Protein AF-A0A4Q3A2A8-F1 (afdb_monomer_lite)

Structure (mmCIF, N/CA/C/O backbone):
data_AF-A0A4Q3A2A8-F1
#
_entry.id   AF-A0A4Q3A2A8-F1
#
loop_
_atom_site.group_PDB
_atom_site.id
_atom_site.type_symbol
_atom_site.label_atom_id
_atom_site.label_alt_id
_atom_site.label_comp_id
_atom_site.label_asym_id
_atom_site.label_entity_id
_atom_site.label_seq_id
_atom_site.pdbx_PDB_ins_code
_atom_site.Cartn_x
_atom_site.Cartn_y
_atom_site.Cartn_z
_atom_site.occupancy
_atom_site.B_iso_or_equiv
_atom_site.auth_seq_id
_atom_site.auth_comp_id
_atom_site.auth_asym_id
_atom_site.auth_atom_id
_atom_site.pdbx_PDB_model_num
ATOM 1 N N . MET A 1 1 ? -3.843 -9.693 12.548 1.00 7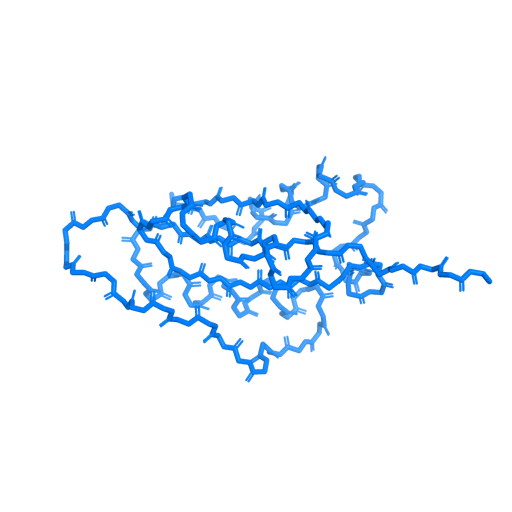7.81 1 MET A N 1
ATOM 2 C CA . MET A 1 1 ? -3.333 -8.321 12.338 1.00 77.81 1 MET A CA 1
ATOM 3 C C . MET A 1 1 ? -2.497 -8.374 11.075 1.00 77.81 1 MET A C 1
ATOM 5 O O . MET A 1 1 ? -1.758 -9.340 10.947 1.00 77.81 1 MET A O 1
ATOM 9 N N . ILE A 1 2 ? -2.699 -7.458 10.126 1.00 90.25 2 ILE A N 1
ATOM 10 C CA . ILE A 1 2 ? -1.938 -7.467 8.868 1.00 90.25 2 ILE A CA 1
ATOM 11 C C . ILE A 1 2 ? -0.455 -7.207 9.152 1.00 90.25 2 ILE A C 1
ATOM 13 O O . ILE A 1 2 ? -0.149 -6.394 10.017 1.00 90.25 2 ILE A O 1
ATOM 17 N N . THR A 1 3 ? 0.450 -7.891 8.461 1.00 93.06 3 THR A N 1
ATOM 18 C CA . THR A 1 3 ? 1.899 -7.692 8.596 1.00 93.06 3 THR A CA 1
ATOM 19 C C . THR A 1 3 ? 2.507 -7.117 7.320 1.00 93.06 3 THR A C 1
ATOM 21 O O . THR A 1 3 ? 1.897 -7.159 6.249 1.00 93.06 3 THR A O 1
ATOM 24 N N . LEU A 1 4 ? 3.741 -6.615 7.415 1.00 91.38 4 LEU A N 1
ATOM 25 C CA . LEU A 1 4 ? 4.532 -6.194 6.257 1.00 91.38 4 LEU A CA 1
ATOM 26 C C . LEU A 1 4 ? 4.607 -7.295 5.186 1.00 91.38 4 LEU A C 1
ATOM 28 O O . LEU A 1 4 ? 4.399 -7.023 4.007 1.00 91.38 4 LEU A O 1
ATOM 32 N N . THR A 1 5 ? 4.845 -8.542 5.596 1.00 92.06 5 THR A N 1
ATOM 33 C CA . THR A 1 5 ? 4.942 -9.691 4.687 1.00 92.06 5 THR A CA 1
ATOM 34 C C . THR A 1 5 ? 3.646 -9.923 3.916 1.00 92.06 5 THR A C 1
ATOM 36 O O . THR A 1 5 ? 3.693 -10.171 2.713 1.00 92.06 5 THR A O 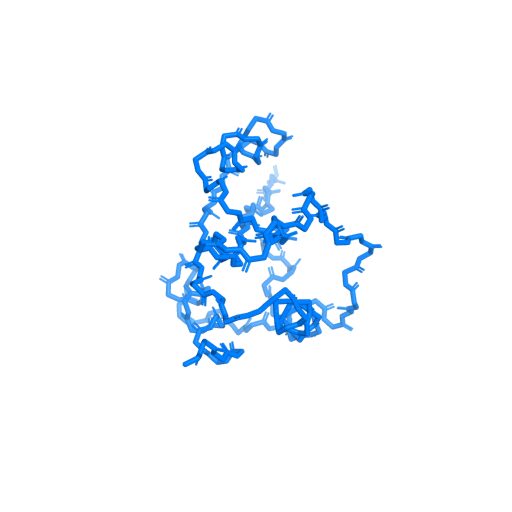1
ATOM 39 N N . ASP A 1 6 ? 2.487 -9.791 4.568 1.00 92.50 6 ASP A N 1
ATOM 40 C CA . ASP A 1 6 ? 1.188 -9.928 3.897 1.00 92.50 6 ASP A CA 1
ATOM 41 C C . ASP A 1 6 ? 1.006 -8.864 2.806 1.00 92.50 6 ASP A C 1
ATOM 43 O O . ASP A 1 6 ? 0.523 -9.157 1.710 1.00 92.50 6 ASP A O 1
ATOM 47 N N . VAL A 1 7 ? 1.427 -7.629 3.092 1.00 92.06 7 VAL A N 1
ATOM 48 C CA . VAL A 1 7 ? 1.361 -6.522 2.135 1.00 92.06 7 VAL A CA 1
ATOM 49 C C . VAL A 1 7 ? 2.308 -6.751 0.963 1.00 92.06 7 VAL A C 1
ATOM 51 O O . VAL A 1 7 ? 1.881 -6.648 -0.187 1.00 92.06 7 VAL A O 1
ATOM 54 N N . LEU A 1 8 ? 3.565 -7.114 1.228 1.00 91.31 8 LEU A N 1
ATOM 55 C CA . LEU A 1 8 ? 4.555 -7.378 0.183 1.00 91.31 8 LEU A CA 1
ATOM 56 C C . LEU A 1 8 ? 4.134 -8.543 -0.717 1.00 91.31 8 LEU A C 1
ATOM 58 O O . LEU A 1 8 ? 4.175 -8.406 -1.938 1.00 91.31 8 LEU A O 1
ATOM 62 N N . HIS A 1 9 ? 3.641 -9.644 -0.144 1.00 91.31 9 HIS A N 1
ATOM 63 C CA . HIS A 1 9 ? 3.115 -10.764 -0.926 1.00 91.31 9 HIS A CA 1
ATOM 64 C C . HIS A 1 9 ? 1.939 -10.348 -1.808 1.00 91.31 9 HIS A C 1
ATOM 66 O O . HIS A 1 9 ? 1.853 -10.770 -2.961 1.00 91.31 9 HIS A O 1
ATOM 72 N N . LYS A 1 10 ? 1.032 -9.506 -1.303 1.00 92.44 10 LYS A N 1
ATOM 73 C CA . LYS A 1 10 ? -0.106 -9.027 -2.092 1.00 92.44 10 LYS A CA 1
ATOM 74 C C . LYS A 1 10 ? 0.337 -8.108 -3.229 1.00 92.44 10 LYS A C 1
ATOM 76 O O . LYS A 1 10 ? -0.199 -8.223 -4.330 1.00 92.44 10 LYS A O 1
ATOM 81 N N .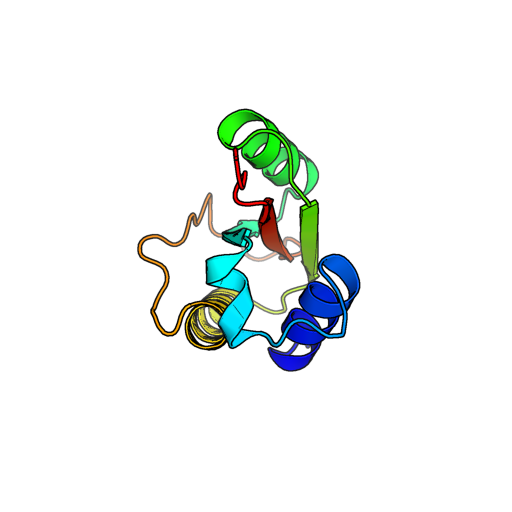 ILE A 1 11 ? 1.322 -7.241 -2.988 1.00 90.75 11 ILE A N 1
ATOM 82 C CA . ILE A 1 11 ? 1.943 -6.418 -4.033 1.00 90.75 11 ILE A CA 1
ATOM 83 C C . ILE A 1 11 ? 2.544 -7.325 -5.107 1.00 90.75 11 ILE A C 1
ATOM 85 O O . ILE A 1 11 ? 2.181 -7.190 -6.269 1.00 90.75 11 ILE A O 1
ATOM 89 N N . GLN A 1 12 ? 3.383 -8.294 -4.734 1.00 89.69 12 GLN A N 1
ATOM 90 C CA . GLN A 1 12 ? 4.016 -9.223 -5.679 1.00 89.69 12 GLN A CA 1
ATOM 91 C C . GLN A 1 12 ? 2.993 -10.043 -6.468 1.00 89.69 12 GLN A C 1
ATOM 93 O O . GLN A 1 12 ? 3.105 -10.162 -7.682 1.00 89.69 12 GLN A O 1
ATOM 98 N N . ALA A 1 13 ? 1.937 -10.536 -5.820 1.00 90.31 13 ALA A N 1
ATOM 99 C CA . ALA A 1 13 ? 0.847 -11.228 -6.507 1.00 90.31 13 ALA A CA 1
ATOM 100 C C . ALA A 1 13 ? 0.119 -10.342 -7.536 1.00 90.31 13 ALA A C 1
ATOM 102 O O . ALA A 1 13 ? -0.522 -10.862 -8.444 1.00 90.31 13 ALA A O 1
ATOM 103 N N . THR A 1 14 ? 0.205 -9.019 -7.385 1.00 88.56 14 THR A N 1
ATOM 104 C CA . THR A 1 14 ? -0.445 -8.037 -8.260 1.00 88.56 14 THR A CA 1
ATOM 105 C C . THR A 1 14 ? 0.463 -7.607 -9.408 1.00 88.56 14 THR A C 1
ATOM 107 O O . THR A 1 14 ? 0.008 -7.532 -10.544 1.00 88.56 14 THR A O 1
ATOM 110 N N . VAL A 1 15 ? 1.738 -7.321 -9.127 1.00 84.94 15 VAL A N 1
ATOM 111 C CA . VAL A 1 15 ? 2.674 -6.781 -10.129 1.00 84.94 15 VAL A CA 1
ATOM 112 C C . VAL A 1 15 ? 3.503 -7.850 -10.839 1.00 84.94 15 VAL A C 1
ATOM 114 O O . VAL A 1 15 ? 4.026 -7.588 -11.918 1.00 84.94 15 VAL A O 1
ATOM 117 N N . GLY A 1 16 ? 3.630 -9.038 -10.248 1.00 85.44 16 GLY A N 1
ATOM 118 C CA . GLY A 1 16 ? 4.436 -10.149 -10.747 1.00 85.44 16 GLY A CA 1
ATOM 119 C C . GLY A 1 16 ? 5.220 -10.824 -9.610 1.00 85.44 16 GLY A C 1
ATOM 120 O O . GLY A 1 16 ? 5.972 -10.138 -8.913 1.00 85.44 16 GLY A O 1
ATOM 121 N N . PRO A 1 17 ? 5.086 -12.151 -9.411 1.00 80.56 17 PRO A N 1
ATOM 122 C CA . PRO A 1 17 ? 5.727 -12.859 -8.297 1.00 80.56 17 PRO A CA 1
ATOM 123 C C . PRO A 1 17 ? 7.260 -12.861 -8.387 1.00 80.56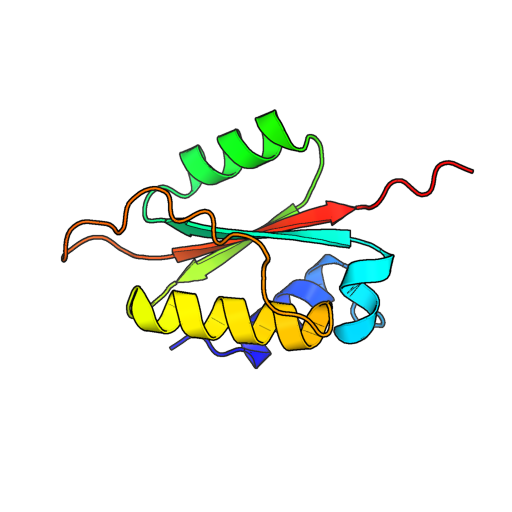 17 PRO A C 1
ATOM 125 O O . PRO A 1 17 ? 7.933 -12.939 -7.362 1.00 80.56 17 PRO A O 1
ATOM 128 N N . ASP A 1 18 ? 7.807 -12.724 -9.595 1.00 83.75 18 ASP A N 1
ATOM 129 C CA . ASP A 1 18 ? 9.249 -12.670 -9.855 1.00 83.75 18 ASP A CA 1
ATOM 130 C C . ASP A 1 18 ? 9.862 -11.279 -9.634 1.00 83.75 18 ASP A C 1
ATOM 132 O O . ASP A 1 18 ? 11.079 -11.120 -9.726 1.00 83.75 18 ASP A O 1
ATOM 136 N N . ILE A 1 19 ? 9.048 -10.258 -9.337 1.00 81.31 19 ILE A N 1
ATOM 137 C CA . ILE A 1 19 ? 9.543 -8.912 -9.046 1.00 81.31 19 ILE A CA 1
ATOM 138 C C . ILE A 1 19 ? 9.889 -8.844 -7.552 1.00 81.31 19 ILE A C 1
ATOM 140 O O . ILE A 1 19 ? 8.997 -8.895 -6.694 1.00 81.31 19 ILE A O 1
ATOM 144 N N . PRO A 1 20 ? 11.175 -8.716 -7.186 1.00 84.44 20 PRO A N 1
ATOM 145 C CA . PRO A 1 20 ? 11.546 -8.516 -5.794 1.00 84.44 20 PRO A CA 1
ATOM 146 C C . PRO A 1 20 ? 11.064 -7.138 -5.318 1.00 84.44 20 PRO A C 1
ATOM 148 O O . PRO A 1 20 ? 11.098 -6.157 -6.063 1.00 84.44 20 PRO A O 1
ATOM 151 N N . ALA A 1 21 ? 10.634 -7.053 -4.056 1.00 82.12 21 ALA A N 1
ATOM 152 C CA . ALA A 1 21 ? 10.023 -5.844 -3.497 1.00 82.12 21 ALA A CA 1
ATOM 153 C C . ALA A 1 21 ? 10.881 -4.580 -3.691 1.00 82.12 21 ALA A C 1
ATOM 155 O O . ALA A 1 21 ? 10.351 -3.530 -4.037 1.00 82.12 21 ALA A O 1
ATOM 156 N N . ASN A 1 22 ? 12.204 -4.693 -3.557 1.00 81.88 22 ASN A N 1
ATOM 157 C CA . ASN A 1 22 ? 13.150 -3.585 -3.717 1.00 81.88 22 ASN A CA 1
ATOM 158 C C . ASN A 1 22 ? 13.285 -3.045 -5.155 1.00 81.88 22 ASN A C 1
ATOM 160 O O . ASN A 1 22 ? 13.858 -1.976 -5.346 1.00 81.88 22 ASN A O 1
ATOM 164 N N . HIS A 1 23 ? 12.774 -3.761 -6.158 1.00 84.06 23 HIS A N 1
ATOM 165 C CA . HIS A 1 23 ? 12.705 -3.294 -7.545 1.00 84.06 23 HIS A CA 1
ATOM 166 C C . HIS A 1 23 ? 11.343 -2.678 -7.886 1.00 84.06 23 HIS A C 1
ATOM 168 O O . HIS A 1 23 ? 11.165 -2.162 -8.989 1.00 84.06 23 HIS A O 1
ATOM 174 N N . LEU A 1 24 ? 10.387 -2.675 -6.948 1.00 84.62 24 LEU A N 1
ATOM 175 C CA . LEU A 1 24 ? 9.054 -2.130 -7.180 1.00 84.62 24 LEU A CA 1
ATOM 176 C C . LEU A 1 24 ? 9.114 -0.654 -7.583 1.00 84.62 24 LEU A C 1
ATOM 178 O O . LEU A 1 24 ? 8.467 -0.280 -8.550 1.00 84.62 24 LEU A O 1
ATOM 182 N N . ASN A 1 25 ? 9.929 0.166 -6.911 1.00 84.69 25 ASN A N 1
ATOM 183 C CA . ASN A 1 25 ? 10.031 1.603 -7.202 1.00 84.69 25 ASN A CA 1
ATOM 184 C C . ASN A 1 25 ? 10.676 1.924 -8.569 1.00 84.69 25 ASN A C 1
ATOM 186 O O . ASN A 1 25 ? 10.608 3.061 -9.025 1.00 84.69 25 ASN A O 1
ATOM 190 N N . ALA A 1 26 ? 11.304 0.944 -9.230 1.00 84.62 26 ALA A N 1
ATOM 191 C CA . ALA A 1 26 ? 11.803 1.107 -10.597 1.00 84.62 26 ALA A CA 1
ATOM 192 C C . ALA A 1 26 ? 10.699 0.925 -11.653 1.00 84.62 26 ALA A C 1
ATOM 194 O O . ALA A 1 26 ? 10.828 1.429 -12.764 1.00 84.62 26 ALA A O 1
ATOM 195 N N . LEU A 1 27 ? 9.634 0.194 -11.311 1.00 87.12 27 LEU A N 1
ATOM 196 C CA . LEU A 1 27 ? 8.564 -0.201 -12.231 1.00 87.12 27 LEU A CA 1
ATOM 197 C C . LEU A 1 27 ? 7.227 0.468 -11.901 1.00 87.12 27 LEU A C 1
ATOM 199 O O . LEU A 1 27 ? 6.395 0.671 -12.780 1.00 87.12 27 LEU A O 1
ATOM 203 N N . TYR A 1 28 ? 7.011 0.810 -10.634 1.00 88.38 28 TYR A N 1
ATOM 204 C CA . TYR A 1 28 ? 5.765 1.351 -10.120 1.00 88.38 28 TYR A CA 1
ATOM 205 C C . TYR A 1 28 ? 6.039 2.491 -9.150 1.00 88.38 28 TYR A C 1
ATOM 207 O O . TYR A 1 28 ? 6.816 2.367 -8.202 1.00 88.38 28 TYR A O 1
ATOM 215 N N . ARG A 1 29 ? 5.293 3.580 -9.311 1.00 86.88 29 ARG A N 1
ATOM 216 C CA . ARG A 1 29 ? 5.101 4.551 -8.237 1.00 86.88 29 ARG A CA 1
ATOM 217 C C . ARG A 1 29 ? 4.032 4.003 -7.315 1.00 86.88 29 ARG A C 1
ATOM 219 O O . ARG A 1 29 ? 2.956 3.635 -7.777 1.00 86.88 29 ARG A O 1
ATOM 226 N N . HIS A 1 30 ? 4.307 3.970 -6.022 1.00 87.06 30 HIS A N 1
ATOM 227 C CA . HIS A 1 30 ? 3.294 3.612 -5.043 1.00 87.06 30 HIS A CA 1
ATOM 228 C C . HIS A 1 30 ? 2.968 4.783 -4.134 1.00 87.06 30 HIS A C 1
ATOM 230 O O . HIS A 1 30 ? 3.824 5.595 -3.771 1.00 87.06 30 HIS A O 1
ATOM 236 N N . TYR A 1 31 ? 1.699 4.839 -3.767 1.00 87.75 31 TYR A N 1
ATOM 237 C CA . TYR A 1 31 ? 1.148 5.821 -2.857 1.00 87.75 31 TYR A CA 1
ATOM 238 C C . TYR A 1 31 ? 0.361 5.100 -1.778 1.00 87.75 31 TYR A C 1
ATOM 240 O O . TYR A 1 31 ? -0.300 4.104 -2.060 1.00 87.75 31 TYR A O 1
ATOM 248 N N . ALA A 1 32 ? 0.424 5.611 -0.555 1.00 88.94 32 ALA A N 1
ATOM 249 C CA . ALA A 1 32 ? -0.266 5.022 0.578 1.00 88.94 32 ALA A CA 1
ATOM 250 C C . ALA A 1 32 ? -1.152 6.045 1.282 1.00 88.94 32 ALA A C 1
ATOM 252 O O . ALA A 1 32 ? -0.780 7.214 1.410 1.00 88.94 32 ALA A O 1
ATOM 253 N N . SER A 1 33 ? -2.295 5.581 1.776 1.00 88.69 33 SER A N 1
ATOM 254 C CA . SER A 1 33 ? -3.195 6.353 2.626 1.00 88.69 33 SER A CA 1
ATOM 255 C C . SER A 1 33 ? -3.844 5.444 3.666 1.00 88.69 33 SER A C 1
ATOM 257 O O . SER A 1 33 ? -4.000 4.244 3.446 1.00 88.69 33 SER A O 1
ATOM 259 N N . ILE A 1 34 ? -4.209 6.009 4.812 1.00 89.12 34 ILE A N 1
ATOM 260 C CA . ILE A 1 34 ? -5.010 5.325 5.828 1.00 89.12 34 ILE A CA 1
ATOM 261 C C . ILE A 1 34 ? -6.406 5.924 5.751 1.00 89.12 34 ILE A C 1
ATOM 263 O O . ILE A 1 34 ? -6.542 7.140 5.857 1.00 89.12 34 ILE A O 1
ATOM 267 N N . THR A 1 35 ? -7.417 5.087 5.543 1.00 87.38 35 THR A N 1
ATOM 268 C CA . THR A 1 35 ? -8.776 5.533 5.229 1.00 87.38 35 THR A CA 1
ATOM 269 C C . THR A 1 35 ? -9.824 4.576 5.784 1.00 87.38 35 THR A C 1
ATOM 271 O O . THR A 1 35 ? -9.594 3.373 5.902 1.00 87.38 35 THR A O 1
ATOM 274 N N . ASP A 1 36 ? -10.987 5.109 6.112 1.00 87.56 36 ASP A N 1
ATOM 275 C CA . ASP A 1 36 ? -12.242 4.400 6.372 1.00 87.56 36 ASP A CA 1
ATOM 276 C C . ASP A 1 36 ? -13.187 4.428 5.154 1.00 87.56 36 ASP A C 1
ATOM 278 O O . ASP A 1 36 ? -14.131 3.642 5.080 1.00 87.56 36 ASP A O 1
ATOM 282 N N . GLN A 1 37 ? -12.893 5.264 4.151 1.00 88.06 37 GLN A N 1
ATOM 283 C CA . GLN A 1 37 ? -13.687 5.459 2.937 1.00 88.06 37 GLN A CA 1
ATOM 284 C C . GLN A 1 37 ? -12.930 4.945 1.700 1.00 88.06 37 GLN A C 1
ATOM 286 O O . GLN A 1 37 ? -12.350 5.717 0.928 1.00 88.06 37 GLN A O 1
ATOM 291 N N . LEU A 1 38 ? -12.911 3.620 1.507 1.00 88.88 38 LEU A N 1
ATOM 292 C CA . LEU A 1 38 ? -12.158 2.969 0.421 1.00 88.88 38 LEU A CA 1
ATOM 293 C C . LEU A 1 38 ? -12.557 3.469 -0.973 1.00 88.88 38 LEU A C 1
ATOM 295 O O . LEU A 1 38 ? -11.680 3.850 -1.742 1.00 88.88 38 LEU A O 1
ATOM 299 N N . GLU A 1 39 ? -13.856 3.516 -1.278 1.00 89.44 39 GLU A N 1
ATOM 300 C CA . GLU A 1 39 ? -14.358 3.887 -2.611 1.00 89.44 39 GLU A CA 1
ATOM 301 C C . GLU A 1 39 ? -13.999 5.335 -2.981 1.00 89.44 39 GLU A C 1
ATOM 303 O O . GLU A 1 39 ? -13.547 5.611 -4.092 1.00 89.44 39 GLU A O 1
ATOM 308 N N . GLU A 1 40 ? -14.135 6.268 -2.034 1.00 89.56 40 GLU A N 1
ATOM 309 C CA . GLU A 1 40 ? -13.767 7.673 -2.245 1.00 89.56 40 GLU A CA 1
ATOM 310 C C . GLU A 1 40 ? -12.255 7.844 -2.409 1.00 89.56 40 GLU A C 1
ATOM 312 O O . GLU A 1 40 ? -11.793 8.635 -3.237 1.00 89.56 40 GLU A O 1
ATOM 317 N N . THR A 1 41 ? -11.478 7.078 -1.642 1.00 89.88 41 THR A N 1
ATOM 318 C CA . THR A 1 41 ? -10.016 7.092 -1.721 1.00 89.88 41 THR A CA 1
ATOM 319 C C . THR A 1 41 ? -9.557 6.561 -3.073 1.00 89.88 41 THR A C 1
ATOM 321 O O . THR A 1 41 ? -8.789 7.228 -3.766 1.00 89.88 41 THR A O 1
ATOM 324 N N . GLU A 1 42 ? -10.078 5.415 -3.499 1.00 91.50 42 GLU A N 1
ATOM 325 C CA . GLU A 1 42 ? -9.791 4.821 -4.801 1.00 91.50 42 GLU A CA 1
ATOM 326 C C . GLU A 1 42 ? -10.148 5.768 -5.951 1.00 91.50 42 GLU A C 1
ATOM 328 O O . GLU A 1 42 ? -9.298 6.064 -6.796 1.00 91.50 42 GLU A O 1
ATOM 333 N N . ALA A 1 43 ? -11.360 6.332 -5.942 1.00 91.25 43 ALA A N 1
ATOM 334 C CA . ALA A 1 43 ? -11.791 7.299 -6.946 1.00 91.25 43 ALA A CA 1
ATOM 335 C C . ALA A 1 43 ? -10.870 8.530 -6.995 1.00 91.25 43 ALA A C 1
ATOM 337 O O . ALA A 1 43 ? -10.540 9.024 -8.077 1.00 91.25 43 ALA A O 1
ATOM 338 N N . TYR A 1 44 ? -10.416 9.021 -5.839 1.00 90.56 44 TYR A N 1
ATOM 339 C CA . TYR A 1 44 ? -9.457 10.120 -5.773 1.00 90.56 44 TYR A CA 1
ATOM 340 C C . TYR A 1 44 ? -8.105 9.751 -6.401 1.00 90.56 44 TYR A C 1
ATOM 342 O O . TYR A 1 44 ? -7.577 10.535 -7.198 1.00 90.56 44 TYR A O 1
ATOM 350 N N . TYR A 1 45 ? -7.543 8.584 -6.072 1.00 90.75 45 TYR A N 1
ATOM 351 C CA . TYR A 1 45 ? -6.250 8.153 -6.609 1.00 90.75 45 TYR A CA 1
ATOM 352 C C . TYR A 1 45 ? -6.314 7.929 -8.120 1.00 90.75 45 TYR A C 1
ATOM 354 O O . TYR A 1 45 ? -5.461 8.457 -8.837 1.00 90.75 45 TYR A O 1
ATOM 362 N N . HIS A 1 46 ? -7.361 7.275 -8.622 1.00 91.31 46 HIS A N 1
ATOM 363 C CA . HIS A 1 46 ? -7.580 7.133 -10.062 1.00 91.31 46 HIS A CA 1
ATOM 364 C C . HIS A 1 46 ? -7.745 8.482 -10.764 1.00 91.31 46 HIS A C 1
ATOM 366 O O . HIS A 1 46 ? -7.150 8.721 -11.812 1.00 91.31 46 HIS A O 1
ATOM 372 N N . LYS A 1 47 ? -8.497 9.419 -10.176 1.00 91.38 47 LYS A N 1
ATOM 373 C CA . LYS A 1 47 ? -8.667 10.758 -10.754 1.00 91.38 47 LYS A CA 1
ATOM 374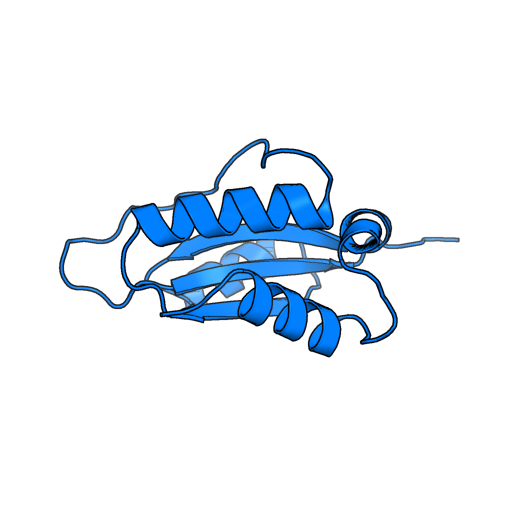 C C . LYS A 1 47 ? -7.358 11.551 -10.793 1.00 91.38 47 LYS A C 1
ATOM 376 O O . LYS A 1 47 ? -7.144 12.314 -11.732 1.00 91.38 47 LYS A O 1
ATOM 381 N N . LYS A 1 48 ? -6.507 11.424 -9.771 1.00 8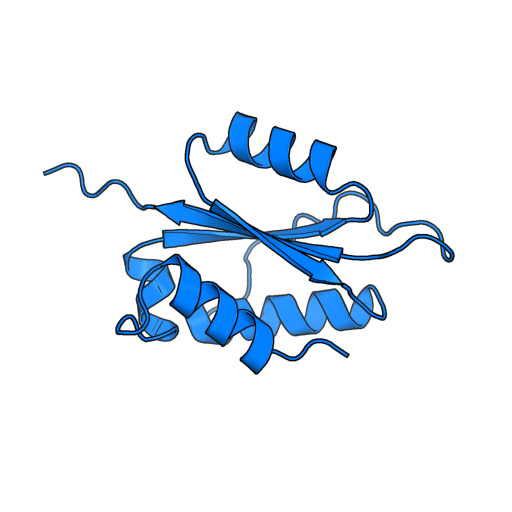9.00 48 LYS A N 1
ATOM 382 C CA . LYS A 1 48 ? -5.266 12.206 -9.653 1.00 89.00 48 LYS A CA 1
ATOM 383 C C . LYS A 1 48 ? -4.097 11.610 -10.430 1.00 89.00 48 LYS A C 1
ATOM 385 O O . LYS A 1 48 ? -3.324 12.362 -11.016 1.00 89.00 48 LYS A O 1
ATOM 390 N N . TYR A 1 49 ? -3.943 10.291 -10.388 1.00 88.56 49 TYR A N 1
ATOM 391 C CA . TYR A 1 49 ? -2.784 9.586 -10.936 1.00 88.56 49 TYR A CA 1
ATOM 392 C C . TYR A 1 49 ? -3.124 8.762 -12.189 1.00 88.56 49 TYR A C 1
ATOM 394 O O . TYR A 1 49 ? -2.224 8.232 -12.828 1.00 88.56 49 TYR A O 1
ATOM 402 N N . GLY A 1 50 ? -4.391 8.680 -12.598 1.00 88.69 50 GLY A N 1
ATOM 403 C CA . GLY A 1 50 ? -4.803 7.984 -13.818 1.00 88.69 50 GLY A CA 1
ATOM 404 C C . GLY A 1 50 ? -4.956 6.477 -13.616 1.00 88.69 50 GLY A C 1
ATOM 405 O O . GLY A 1 50 ? -5.608 6.039 -12.673 1.00 88.69 50 GLY A O 1
ATOM 406 N N . SER A 1 51 ? -4.390 5.677 -14.520 1.00 89.00 51 SER A N 1
ATOM 407 C CA . SER A 1 51 ? -4.466 4.211 -14.459 1.00 89.00 51 SER A CA 1
ATOM 408 C C . SER A 1 51 ? -3.508 3.633 -13.418 1.00 89.00 51 SER A C 1
ATOM 410 O O . SER A 1 51 ? -2.383 4.104 -13.254 1.00 89.00 51 SER A O 1
ATOM 412 N N . GLY A 1 52 ? -3.945 2.593 -12.718 1.00 90.56 52 GLY A N 1
ATOM 413 C CA . GLY A 1 52 ? -3.172 1.939 -11.670 1.00 90.56 52 GLY A CA 1
ATOM 414 C C . GLY A 1 52 ? -3.992 0.869 -10.970 1.00 90.56 52 GLY A C 1
ATOM 415 O O . GLY A 1 52 ? -5.126 0.594 -11.358 1.00 90.56 52 GLY A O 1
ATOM 416 N N . THR A 1 53 ? -3.394 0.241 -9.965 1.00 92.94 53 THR A N 1
ATOM 417 C CA . THR A 1 53 ? -4.027 -0.825 -9.189 1.00 92.94 53 THR A CA 1
ATOM 418 C C . THR A 1 53 ? -4.134 -0.433 -7.726 1.00 92.94 53 THR A C 1
ATOM 420 O O . THR A 1 53 ? -3.141 -0.058 -7.102 1.00 92.94 53 THR A O 1
ATOM 423 N N . SER A 1 54 ? -5.334 -0.571 -7.177 1.00 93.62 54 SER A N 1
ATOM 424 C CA . SER A 1 54 ? -5.627 -0.343 -5.767 1.00 93.62 54 SER A CA 1
ATOM 425 C C . SER A 1 54 ? -5.519 -1.641 -4.971 1.00 93.62 54 SER A C 1
ATOM 427 O O . SER A 1 54 ? -6.050 -2.679 -5.364 1.00 93.62 54 SER A O 1
ATOM 429 N N . LEU A 1 55 ? -4.871 -1.582 -3.814 1.00 93.94 55 LEU A N 1
ATOM 430 C CA . LEU A 1 55 ? -4.816 -2.642 -2.815 1.00 93.94 55 LEU A CA 1
ATOM 431 C C . LEU A 1 55 ? -5.288 -2.076 -1.480 1.00 93.94 55 LEU A C 1
ATOM 433 O O . LEU A 1 55 ? -4.991 -0.932 -1.143 1.00 93.94 55 LEU A O 1
ATOM 437 N N . TYR A 1 56 ? -5.990 -2.884 -0.694 1.00 92.69 56 TYR A N 1
ATOM 438 C CA . TYR A 1 56 ? -6.456 -2.472 0.623 1.00 92.69 56 TYR A CA 1
ATOM 439 C C . TYR A 1 56 ? -6.275 -3.575 1.661 1.00 92.69 56 TYR A C 1
ATOM 441 O O . TYR A 1 56 ? -6.427 -4.764 1.370 1.00 92.69 56 TYR A O 1
ATOM 449 N N . PHE A 1 57 ? -5.966 -3.170 2.891 1.00 92.88 57 PHE A N 1
ATOM 450 C CA . PHE A 1 57 ? -5.715 -4.073 4.009 1.00 92.88 57 PHE A CA 1
ATOM 451 C C . PHE A 1 57 ? -6.402 -3.557 5.270 1.00 92.88 57 PHE A C 1
ATOM 453 O O . PHE A 1 57 ? -6.215 -2.392 5.616 1.00 92.88 57 PHE A O 1
ATOM 460 N N . PRO A 1 58 ? -7.170 -4.389 5.989 1.00 91.75 58 PRO A N 1
ATOM 461 C CA . PRO A 1 58 ? -7.771 -3.971 7.247 1.00 91.75 58 PRO A CA 1
ATOM 462 C C . PRO A 1 58 ? -6.683 -3.696 8.292 1.00 91.75 58 PRO A C 1
ATOM 464 O O . PRO A 1 58 ? -5.773 -4.504 8.497 1.00 91.75 58 PRO A O 1
ATOM 467 N N . LEU A 1 59 ? -6.799 -2.565 8.979 1.00 88.75 59 LEU A N 1
ATOM 468 C CA . LEU A 1 59 ? -5.890 -2.132 10.032 1.00 88.75 59 LEU A CA 1
ATOM 469 C C . LEU A 1 59 ? -6.539 -2.265 11.408 1.00 88.75 59 LEU A C 1
ATOM 471 O O . LEU A 1 59 ? -7.739 -2.074 11.581 1.00 88.75 59 LEU A O 1
ATOM 475 N N . ALA A 1 60 ? -5.707 -2.568 12.403 1.00 83.00 60 ALA A N 1
ATOM 476 C CA . ALA A 1 60 ? -6.120 -2.591 13.803 1.00 83.00 60 ALA A CA 1
ATOM 477 C C . ALA A 1 60 ? -6.140 -1.187 14.429 1.00 83.00 60 ALA A C 1
ATOM 479 O O . ALA A 1 60 ? -6.989 -0.897 15.265 1.00 83.00 60 ALA A O 1
ATOM 480 N N . SER A 1 61 ? -5.200 -0.325 14.037 1.00 85.69 61 SER A N 1
ATOM 481 C CA . SER A 1 61 ? -5.096 1.053 14.509 1.00 85.69 61 SER A CA 1
ATOM 482 C C . SER A 1 61 ? -4.409 1.933 13.469 1.00 85.69 61 SER A C 1
ATOM 484 O O . SER A 1 61 ? -3.733 1.447 12.558 1.00 85.69 61 SER A O 1
ATOM 486 N N . TYR A 1 62 ? -4.582 3.243 13.622 1.00 84.88 62 TYR A N 1
ATOM 487 C CA . TYR A 1 62 ? -3.948 4.244 12.771 1.00 84.88 62 TYR A CA 1
ATOM 488 C C . TYR A 1 62 ? -2.416 4.244 12.919 1.00 84.88 62 TYR A C 1
ATOM 490 O O . TYR A 1 62 ? -1.703 4.286 11.921 1.00 84.88 62 TYR A O 1
ATOM 498 N N . GLU A 1 63 ? -1.907 4.113 14.150 1.00 86.06 63 GLU A N 1
ATOM 499 C CA . GLU A 1 63 ? -0.465 4.016 14.430 1.00 86.06 63 GLU A CA 1
ATOM 500 C C . GLU A 1 63 ? 0.161 2.801 13.742 1.00 86.06 63 GLU A C 1
ATOM 502 O O . GLU A 1 63 ? 1.157 2.937 13.034 1.00 86.06 63 GLU A O 1
ATOM 507 N N . HIS A 1 64 ? -0.497 1.641 13.841 1.00 87.25 64 HIS A N 1
ATOM 508 C CA . HIS A 1 64 ? -0.065 0.436 13.140 1.00 87.25 64 HIS A CA 1
ATOM 509 C C . HIS A 1 64 ? -0.022 0.647 11.621 1.00 87.25 64 HIS A C 1
ATOM 511 O O . HIS A 1 64 ? 0.907 0.191 10.965 1.00 87.25 64 HIS A O 1
ATOM 517 N N . GLY A 1 65 ? -0.992 1.374 11.055 1.00 88.62 65 GLY A N 1
ATOM 518 C CA . GLY A 1 65 ? -0.979 1.742 9.640 1.00 88.62 65 GLY A CA 1
ATOM 519 C C . GLY A 1 65 ? 0.220 2.608 9.253 1.00 88.62 65 GLY A C 1
ATOM 520 O O . GLY A 1 65 ? 0.832 2.360 8.218 1.00 88.62 65 GLY A O 1
ATOM 521 N N . ILE A 1 66 ? 0.583 3.597 10.076 1.00 87.38 66 ILE A N 1
ATOM 522 C CA . ILE A 1 66 ? 1.739 4.469 9.812 1.00 87.38 66 ILE A CA 1
ATOM 523 C C . ILE A 1 66 ? 3.035 3.663 9.792 1.00 87.38 66 ILE A C 1
ATOM 525 O O . ILE A 1 66 ? 3.842 3.837 8.874 1.00 87.38 66 ILE A O 1
ATOM 529 N N . ASP A 1 67 ? 3.234 2.795 10.781 1.00 89.50 67 ASP A N 1
ATOM 530 C CA . ASP A 1 67 ? 4.439 1.972 10.860 1.00 89.50 67 ASP A CA 1
ATOM 531 C C . ASP A 1 67 ? 4.523 1.020 9.666 1.00 89.50 67 ASP A C 1
ATOM 533 O O . ASP A 1 67 ? 5.551 0.988 8.986 1.00 89.50 67 ASP A O 1
ATOM 537 N N . LEU A 1 68 ? 3.409 0.376 9.304 1.00 91.12 68 LEU A N 1
ATOM 538 C CA . LEU A 1 68 ? 3.355 -0.504 8.139 1.00 91.12 68 LEU A CA 1
ATOM 539 C C . LEU A 1 68 ? 3.708 0.234 6.841 1.00 91.12 68 LEU A C 1
ATOM 541 O O . LEU A 1 68 ? 4.470 -0.281 6.025 1.00 91.12 68 LEU A O 1
ATOM 545 N N . ILE A 1 69 ? 3.190 1.453 6.636 1.00 90.00 69 ILE A N 1
ATOM 546 C CA . ILE A 1 69 ? 3.515 2.246 5.442 1.00 90.00 69 ILE A CA 1
ATOM 547 C C . ILE A 1 69 ? 5.009 2.559 5.402 1.00 90.00 69 ILE A C 1
ATOM 549 O O . ILE A 1 69 ? 5.640 2.410 4.356 1.00 90.00 69 ILE A O 1
ATOM 553 N N . ARG A 1 70 ? 5.593 2.988 6.524 1.00 89.38 70 ARG A N 1
ATOM 554 C CA . ARG A 1 70 ? 7.028 3.294 6.590 1.00 89.38 70 ARG A CA 1
ATOM 555 C C . ARG A 1 70 ? 7.866 2.079 6.223 1.00 89.38 70 ARG A C 1
ATOM 557 O O . ARG A 1 70 ? 8.794 2.217 5.429 1.00 89.38 70 ARG A O 1
ATOM 564 N N . GLU A 1 71 ? 7.526 0.911 6.757 1.00 91.31 71 GLU A N 1
ATOM 565 C CA . GLU A 1 71 ? 8.220 -0.334 6.439 1.00 91.31 71 GLU A CA 1
ATOM 566 C C . GLU A 1 71 ? 8.069 -0.716 4.964 1.00 91.31 71 GLU A C 1
ATOM 568 O O . GLU A 1 71 ? 9.066 -1.038 4.319 1.00 91.31 71 GLU A O 1
ATOM 573 N N . VAL A 1 72 ? 6.865 -0.607 4.392 1.00 90.38 72 VAL A N 1
ATOM 574 C CA . VAL A 1 72 ? 6.627 -0.871 2.962 1.00 90.38 72 VAL A CA 1
ATOM 575 C C . VAL A 1 72 ? 7.499 0.031 2.093 1.00 90.38 72 VAL A C 1
ATOM 577 O O . VAL A 1 72 ? 8.167 -0.464 1.187 1.00 90.38 72 VAL A O 1
ATOM 580 N N . TYR A 1 73 ? 7.552 1.332 2.376 1.00 88.44 73 TYR A N 1
ATOM 581 C CA . TYR A 1 73 ? 8.380 2.281 1.624 1.00 88.44 73 TYR A CA 1
ATOM 582 C C . TYR A 1 73 ? 9.879 1.983 1.758 1.00 88.44 73 TYR A C 1
ATOM 584 O O . TYR A 1 73 ? 10.599 2.023 0.759 1.00 88.44 73 TYR A O 1
ATOM 592 N N . ILE A 1 74 ? 10.356 1.606 2.950 1.00 89.56 74 ILE A N 1
ATOM 593 C CA . ILE A 1 74 ? 11.750 1.181 3.138 1.00 89.56 74 ILE A CA 1
ATOM 594 C C . ILE A 1 74 ? 12.044 -0.066 2.297 1.00 89.56 74 ILE A C 1
ATOM 596 O O . ILE A 1 74 ? 13.051 -0.102 1.595 1.00 89.56 74 ILE A O 1
ATOM 600 N N . GLN A 1 75 ? 11.167 -1.071 2.319 1.00 89.31 75 GLN A N 1
ATOM 601 C CA . GLN A 1 75 ? 11.385 -2.318 1.581 1.00 89.31 75 GLN A CA 1
ATOM 602 C C . GLN A 1 75 ? 11.295 -2.146 0.063 1.00 89.31 75 GLN A C 1
ATOM 604 O O . GLN A 1 75 ? 11.982 -2.845 -0.678 1.00 89.31 75 GLN A O 1
ATOM 609 N N . THR A 1 76 ? 10.453 -1.228 -0.409 1.00 84.56 76 THR A N 1
ATOM 610 C CA . THR A 1 76 ? 10.159 -1.079 -1.842 1.00 84.56 76 THR A CA 1
ATOM 611 C C . THR A 1 76 ? 10.942 0.035 -2.527 1.00 84.56 76 THR A C 1
ATOM 613 O O . THR A 1 76 ? 11.242 -0.069 -3.714 1.00 84.56 76 THR A O 1
ATOM 616 N N . SER A 1 77 ? 11.293 1.089 -1.788 1.00 81.56 77 SER A N 1
ATOM 617 C CA . SER A 1 77 ? 11.989 2.281 -2.293 1.00 81.56 77 SER A CA 1
ATOM 618 C C . SER A 1 77 ? 13.320 2.559 -1.598 1.00 81.56 77 SER A C 1
ATOM 620 O O . SER A 1 77 ? 13.997 3.516 -1.972 1.00 81.56 77 SER A O 1
ATOM 622 N N . GLY A 1 78 ? 13.677 1.811 -0.549 1.00 81.06 78 GLY A N 1
ATOM 623 C CA . GLY A 1 78 ? 14.864 2.082 0.271 1.00 81.06 78 GLY A CA 1
ATOM 624 C C . GLY A 1 78 ? 14.798 3.396 1.058 1.00 81.06 78 GLY A C 1
ATOM 625 O O . GLY A 1 78 ? 15.811 3.841 1.590 1.00 81.06 78 GLY A O 1
ATOM 626 N N . THR A 1 79 ? 13.639 4.058 1.103 1.00 80.06 79 THR A N 1
ATOM 627 C CA . THR A 1 79 ? 13.470 5.405 1.669 1.00 80.06 79 THR A CA 1
ATOM 628 C C . THR A 1 79 ? 12.151 5.518 2.420 1.00 80.06 79 THR A C 1
ATOM 630 O O . THR A 1 79 ? 11.265 4.691 2.249 1.00 80.06 79 THR A O 1
ATOM 633 N N . HIS A 1 80 ? 12.008 6.541 3.264 1.00 77.56 80 HIS A N 1
ATOM 634 C CA . HIS A 1 80 ? 10.723 6.869 3.880 1.00 77.56 80 HIS A CA 1
ATOM 635 C C . HIS A 1 80 ? 9.803 7.591 2.882 1.00 77.56 80 HIS A C 1
ATOM 637 O O . HIS A 1 80 ? 10.298 8.317 2.012 1.00 77.56 80 HIS A O 1
ATOM 643 N N . PRO A 1 81 ? 8.471 7.456 3.019 1.00 73.38 81 PRO A N 1
ATOM 644 C CA . PRO A 1 81 ? 7.539 8.230 2.211 1.00 73.38 81 PRO A CA 1
ATOM 645 C C . PRO A 1 81 ? 7.776 9.721 2.453 1.00 73.38 81 PRO A C 1
ATOM 647 O O . PRO A 1 81 ? 7.849 10.163 3.600 1.00 73.38 81 PRO A O 1
ATOM 650 N N . LYS A 1 82 ? 7.897 10.500 1.371 1.00 64.06 82 LYS A N 1
ATOM 651 C CA . LYS A 1 82 ? 8.087 11.957 1.467 1.00 64.06 82 LYS A CA 1
ATOM 652 C C . LYS A 1 82 ? 6.882 12.645 2.108 1.00 64.06 82 LYS A C 1
ATOM 654 O O . LYS A 1 82 ? 7.063 13.588 2.867 1.00 64.06 82 LYS A O 1
ATOM 659 N N . GLU A 1 83 ? 5.680 12.145 1.830 1.00 64.94 83 GLU A N 1
ATOM 660 C CA . GLU A 1 83 ? 4.425 12.600 2.424 1.00 64.94 83 GLU A CA 1
ATOM 661 C C . GLU A 1 83 ? 3.510 11.386 2.629 1.00 64.94 83 GLU A C 1
ATOM 663 O O . GLU A 1 83 ? 3.308 10.590 1.710 1.00 64.94 83 GLU A O 1
ATOM 668 N N . LEU A 1 84 ? 2.975 11.231 3.841 1.00 67.25 84 LEU A N 1
ATOM 669 C CA . LEU A 1 84 ? 1.867 10.319 4.107 1.00 67.25 84 LEU A CA 1
ATOM 670 C C . LEU A 1 84 ? 0.583 11.104 3.834 1.00 67.25 84 LEU A C 1
ATOM 672 O O . LEU A 1 84 ? 0.317 12.086 4.525 1.00 67.25 84 LEU A O 1
ATOM 676 N N . ASP A 1 85 ? -0.200 10.707 2.828 1.00 65.50 85 ASP A N 1
ATOM 677 C CA . ASP A 1 85 ? -1.496 11.342 2.569 1.00 65.50 85 ASP A CA 1
ATOM 678 C C . ASP A 1 85 ? -2.497 10.823 3.616 1.00 65.50 85 ASP A C 1
ATOM 680 O O . ASP A 1 85 ? -3.201 9.832 3.421 1.00 65.50 85 ASP A O 1
ATOM 684 N N . THR A 1 86 ? -2.484 11.446 4.794 1.00 60.78 86 THR A N 1
ATOM 685 C CA . THR A 1 86 ? -3.344 11.108 5.931 1.00 60.78 86 THR A CA 1
ATOM 686 C C . THR A 1 86 ? -4.628 11.924 5.857 1.00 60.78 86 THR A C 1
ATOM 688 O O . THR A 1 86 ? -4.873 12.818 6.676 1.00 60.78 86 THR A O 1
ATOM 691 N N . ARG A 1 87 ? -5.444 11.686 4.830 1.00 58.59 87 ARG A N 1
ATOM 692 C CA . ARG A 1 87 ? -6.780 12.286 4.745 1.00 58.59 87 ARG A CA 1
ATOM 693 C C . ARG A 1 87 ? -7.632 11.763 5.882 1.00 58.59 87 ARG A C 1
ATOM 695 O O . ARG A 1 87 ? -8.212 10.701 5.764 1.00 58.59 87 ARG A O 1
ATOM 702 N N . LYS A 1 88 ? -7.691 12.567 6.946 1.00 54.25 88 LYS A N 1
ATOM 703 C CA . LYS A 1 88 ? -8.464 12.355 8.172 1.00 54.25 88 LYS A CA 1
ATOM 704 C C . LYS A 1 88 ? -8.124 11.032 8.863 1.00 54.25 88 LYS A C 1
ATOM 706 O O . LYS A 1 88 ? -8.545 9.962 8.453 1.00 54.25 88 LYS A O 1
ATOM 711 N N . ALA A 1 89 ? -7.428 11.122 9.995 1.00 55.28 89 ALA A N 1
ATOM 712 C CA . ALA A 1 89 ? -7.524 10.053 10.982 1.00 55.28 89 ALA A CA 1
ATOM 713 C C . ALA A 1 89 ? -9.021 9.863 11.311 1.00 55.28 89 ALA A C 1
ATOM 715 O O . ALA A 1 89 ? -9.667 10.851 11.683 1.00 55.28 89 ALA A O 1
ATOM 716 N N . PRO A 1 90 ? -9.597 8.667 11.117 1.00 57.16 90 PRO A N 1
ATOM 717 C CA . PRO A 1 90 ? -11.016 8.472 11.350 1.00 57.16 90 PRO A CA 1
ATOM 718 C C . PRO A 1 90 ? -11.342 8.605 12.835 1.00 57.16 90 PRO A C 1
ATOM 720 O O . PRO A 1 90 ? -10.487 8.435 13.712 1.00 57.16 90 PRO A O 1
ATOM 723 N N . ALA A 1 91 ? -12.602 8.928 13.121 1.00 56.62 91 ALA A N 1
ATOM 724 C CA . ALA A 1 91 ? -13.114 8.900 14.482 1.00 56.62 91 ALA A CA 1
ATOM 725 C C . ALA A 1 91 ? -12.981 7.474 15.055 1.00 56.62 91 ALA A C 1
ATOM 727 O O . ALA A 1 91 ? -13.021 6.497 14.312 1.00 56.62 91 ALA A O 1
ATOM 728 N N . GLN A 1 92 ? -12.817 7.359 16.379 1.00 57.34 92 GLN A N 1
ATOM 729 C CA . GLN A 1 92 ? -12.361 6.170 17.134 1.00 57.34 92 GLN A CA 1
ATOM 730 C C . GLN A 1 92 ? -13.133 4.839 16.923 1.00 57.34 92 GLN A C 1
ATOM 732 O O . GLN A 1 92 ? -12.826 3.854 17.594 1.00 57.34 92 GLN A O 1
ATOM 737 N N . HIS A 1 93 ? -14.117 4.768 16.022 1.00 52.16 93 HIS A N 1
ATOM 738 C CA . HIS A 1 93 ? -15.042 3.642 15.885 1.00 52.16 93 HIS A CA 1
ATOM 739 C C . HIS A 1 93 ? -15.256 3.110 14.457 1.00 52.16 93 HIS A C 1
ATOM 741 O O . HIS A 1 93 ? -16.062 2.194 14.290 1.00 52.16 93 HIS A O 1
ATOM 747 N N . GLU A 1 94 ? -14.548 3.604 13.438 1.00 65.94 94 GLU A N 1
ATOM 748 C CA . GLU A 1 94 ? -14.711 3.112 12.059 1.00 65.94 94 GLU A CA 1
ATOM 749 C C . GLU A 1 94 ? -13.629 2.107 11.638 1.00 65.94 94 GLU A C 1
ATOM 751 O O . GLU A 1 94 ? -12.502 2.100 12.138 1.00 65.94 94 GLU A O 1
ATOM 756 N N . LYS A 1 95 ? -14.006 1.188 10.737 1.00 82.00 95 LYS A N 1
ATOM 757 C CA . LYS A 1 95 ? -13.097 0.177 10.183 1.00 82.00 95 LYS A CA 1
ATOM 758 C C . LYS A 1 95 ? -12.007 0.888 9.385 1.00 82.00 95 LYS A C 1
ATOM 760 O O . LYS A 1 95 ? -12.275 1.446 8.329 1.00 82.00 95 LYS A O 1
ATOM 765 N N . LEU A 1 96 ? -10.787 0.826 9.897 1.00 87.75 96 LEU A N 1
ATOM 766 C CA . LEU A 1 96 ? -9.601 1.411 9.292 1.00 87.75 96 LEU A CA 1
ATOM 767 C C . LEU A 1 96 ? -9.005 0.487 8.229 1.00 87.75 96 LEU A C 1
ATOM 769 O O . LEU A 1 96 ? -8.867 -0.719 8.452 1.00 87.75 96 LEU A O 1
ATOM 773 N N . TYR A 1 97 ? -8.564 1.063 7.116 1.00 90.31 97 TYR A N 1
ATOM 774 C CA . TYR A 1 97 ? -7.846 0.360 6.063 1.00 90.31 97 TYR A CA 1
ATOM 775 C C . TYR A 1 97 ? -6.565 1.095 5.684 1.00 90.31 97 TYR A C 1
ATOM 777 O O . TYR A 1 97 ? -6.526 2.320 5.587 1.00 90.31 97 TYR A O 1
ATOM 785 N N . LEU A 1 98 ? -5.515 0.323 5.427 1.00 91.56 98 LEU A N 1
ATOM 786 C CA . LEU A 1 98 ? -4.371 0.765 4.651 1.00 91.56 98 LEU A CA 1
ATOM 787 C C . LEU A 1 98 ? -4.753 0.633 3.184 1.00 91.56 98 LEU A C 1
ATOM 789 O O . LEU A 1 98 ? -5.011 -0.475 2.720 1.00 91.56 98 LEU A O 1
ATOM 793 N N . PHE A 1 99 ? -4.755 1.744 2.470 1.00 92.31 99 PHE A N 1
ATOM 794 C CA . PHE A 1 99 ? -4.925 1.808 1.031 1.00 92.31 99 PHE A CA 1
ATOM 795 C C . PHE A 1 99 ? -3.563 2.018 0.366 1.00 92.31 99 PHE A C 1
ATOM 797 O O . PHE A 1 99 ? -2.821 2.927 0.740 1.00 92.31 99 PHE A O 1
ATOM 804 N N . LEU A 1 100 ? -3.237 1.189 -0.621 1.00 92.12 100 LEU A N 1
ATOM 805 C CA . LEU A 1 100 ? -2.050 1.308 -1.459 1.00 92.12 100 LEU A CA 1
ATOM 806 C C . LEU A 1 100 ? -2.470 1.428 -2.918 1.00 92.12 100 LEU A C 1
ATOM 808 O O . LEU A 1 100 ? -3.221 0.602 -3.424 1.00 92.12 100 LEU A O 1
ATOM 812 N N . TYR A 1 101 ? -1.935 2.424 -3.606 1.00 92.25 101 TYR A N 1
ATOM 813 C CA . TYR A 1 101 ? -2.142 2.629 -5.029 1.00 92.25 101 TYR A CA 1
ATOM 814 C C . TYR A 1 101 ? -0.834 2.417 -5.774 1.00 92.25 101 TYR A C 1
ATOM 816 O O . TYR A 1 101 ? 0.137 3.125 -5.510 1.00 92.25 101 TYR A O 1
ATOM 824 N N . LEU A 1 102 ? -0.809 1.461 -6.698 1.00 91.56 102 LEU A N 1
ATOM 825 C CA . LEU A 1 102 ? 0.335 1.129 -7.540 1.00 91.56 102 LEU A CA 1
ATOM 826 C C . LEU A 1 102 ? 0.093 1.672 -8.950 1.00 91.56 102 LEU A C 1
ATOM 828 O O . LEU A 1 102 ? -0.738 1.156 -9.695 1.00 91.56 102 LEU A O 1
ATOM 832 N N . GLN A 1 103 ? 0.827 2.711 -9.322 1.00 90.81 103 GLN A N 1
ATOM 833 C CA . GLN A 1 103 ? 0.811 3.295 -10.655 1.00 90.81 103 GLN A CA 1
ATOM 834 C C . GLN A 1 103 ? 2.013 2.757 -11.446 1.00 90.81 103 GLN A C 1
ATOM 836 O O . GLN A 1 103 ? 3.147 3.026 -11.041 1.00 90.81 103 GLN A O 1
ATOM 841 N N . PRO A 1 104 ? 1.810 2.034 -12.561 1.00 89.19 104 PRO A N 1
ATOM 842 C CA . PRO A 1 104 ? 2.902 1.666 -13.454 1.00 89.19 104 PRO A CA 1
ATOM 843 C C . PRO A 1 104 ? 3.660 2.920 -13.896 1.00 89.19 104 PRO A C 1
ATOM 845 O O . PRO A 1 104 ? 3.054 3.931 -14.256 1.00 89.19 104 PRO A O 1
ATOM 848 N N . MET A 1 105 ? 4.986 2.878 -13.844 1.00 85.06 105 MET A N 1
ATOM 849 C CA . MET A 1 105 ? 5.795 3.884 -14.514 1.00 85.06 105 MET A CA 1
ATOM 850 C C . MET A 1 105 ? 5.708 3.577 -16.002 1.00 85.06 105 MET A C 1
ATOM 852 O O . MET A 1 105 ? 6.180 2.532 -16.438 1.00 85.06 105 MET A O 1
ATOM 856 N N . ASP A 1 106 ? 5.058 4.455 -16.762 1.00 67.56 106 ASP A N 1
ATOM 857 C CA . ASP A 1 106 ? 5.021 4.359 -18.217 1.00 67.56 106 ASP A CA 1
ATOM 858 C C . ASP A 1 106 ? 6.470 4.358 -18.733 1.00 67.56 106 ASP A C 1
ATOM 860 O O . ASP A 1 106 ? 7.150 5.388 -18.728 1.00 67.56 106 ASP A O 1
ATOM 864 N N . THR A 1 107 ? 6.980 3.187 -19.117 1.00 54.00 107 THR A N 1
ATOM 865 C CA . THR A 1 107 ? 8.163 3.072 -19.968 1.00 54.00 107 THR A CA 1
ATOM 866 C C . THR A 1 107 ? 7.707 3.423 -21.374 1.00 54.00 107 THR A C 1
ATOM 868 O O . THR A 1 107 ? 7.464 2.541 -22.195 1.00 54.00 107 THR A O 1
ATOM 871 N N . HIS A 1 108 ? 7.507 4.713 -21.623 1.00 43.09 108 HIS A N 1
ATOM 872 C CA . HIS A 1 108 ? 7.436 5.204 -22.986 1.00 43.09 108 HIS A CA 1
ATOM 873 C C . HIS A 1 108 ? 8.840 5.061 -23.594 1.00 43.09 108 HIS A C 1
ATOM 875 O O . HIS A 1 108 ? 9.765 5.768 -23.188 1.00 43.09 108 HIS A O 1
ATOM 881 N N . ASP A 1 109 ? 8.965 4.065 -24.474 1.00 37.75 109 ASP A N 1
ATOM 882 C CA . ASP A 1 109 ? 10.004 3.924 -25.506 1.00 37.75 109 ASP A CA 1
ATOM 883 C C . ASP A 1 109 ? 10.077 5.185 -26.386 1.00 37.75 109 ASP A C 1
ATOM 885 O O . ASP A 1 109 ? 8.995 5.743 -26.710 1.00 37.75 109 ASP A O 1
#

Secondary structure (DSSP, 8-state):
---HHHHHHHHHHHH-TTS-GGGHHHHEEEEEEEES-HHHHHHHHHHHH-S-EEEEEE-S-HHHHHHHHHHHHHHHHSS--S--B---PPPTTS--EEEEEEEE-----

Radius of gyration: 13.43 Å; chains: 1; bounding box: 30×26×43 Å

Sequence (109 aa):
MITLTDVLHKIQATVGPDIPANHLNALYRHYASITDQLEETEAYYHKKYGSGTSLYFPLASYEHGIDLIREVYIQTSGTHPKELDTRKAPAQHEKLYLFLYLQPMDTHD

Foldseek 3Di:
DDALVNVQCVVCVVPPVPDFLQCLVVWWDKAKEKDLDQVVVVVVCCVPQNDWDKDKDWDPAPVRLQVSQQVSCCRRVVDGDPDHPYPDPDDPDGTMMMMMTIGTDPPPD

pLDDT: mean 83.37, std 12.02, range [37.75, 93.94]